Protein AF-A0A8J7PLM6-F1 (afdb_monomer_lite)

pLDDT: mean 84.35, std 14.12, range [36.16, 95.69]

Structure (mmCIF, N/CA/C/O backbone):
data_AF-A0A8J7PLM6-F1
#
_entry.id   AF-A0A8J7PLM6-F1
#
loop_
_atom_site.group_PDB
_atom_site.id
_atom_site.type_symbol
_atom_site.label_atom_id
_atom_site.label_alt_id
_atom_site.label_comp_id
_atom_site.label_asym_id
_atom_site.label_entity_id
_atom_site.label_seq_id
_atom_site.pdbx_PDB_ins_code
_atom_site.Cartn_x
_atom_site.Cartn_y
_atom_site.Cartn_z
_atom_site.occupancy
_atom_site.B_iso_or_equiv
_atom_site.auth_seq_id
_atom_site.auth_comp_id
_atom_site.auth_asym_id
_atom_site.auth_atom_id
_atom_site.pdbx_PDB_model_num
ATOM 1 N N . MET A 1 1 ? 10.410 -26.932 -11.494 1.00 39.25 1 MET A N 1
ATOM 2 C CA . MET A 1 1 ? 10.585 -25.464 -11.508 1.00 39.25 1 MET A CA 1
ATOM 3 C C . MET A 1 1 ? 9.680 -24.910 -10.422 1.00 39.25 1 MET A C 1
ATOM 5 O O . MET A 1 1 ? 8.479 -25.102 -10.534 1.00 39.25 1 MET A O 1
ATOM 9 N N . GLN A 1 2 ? 10.235 -24.403 -9.319 1.00 36.16 2 GLN A N 1
ATOM 10 C CA . GLN A 1 2 ? 9.442 -24.008 -8.149 1.00 36.16 2 GLN A CA 1
ATOM 11 C C . GLN A 1 2 ? 8.813 -22.624 -8.376 1.00 36.16 2 GLN A C 1
ATOM 13 O O . GLN A 1 2 ? 9.453 -21.710 -8.892 1.00 36.16 2 GLN A O 1
ATOM 18 N N . THR A 1 3 ? 7.523 -22.558 -8.077 1.00 43.66 3 THR A N 1
ATOM 19 C CA . THR A 1 3 ? 6.519 -21.584 -8.511 1.00 43.66 3 THR A CA 1
ATOM 20 C C . THR A 1 3 ? 6.329 -20.456 -7.489 1.00 43.66 3 THR A C 1
ATOM 22 O O . THR A 1 3 ? 6.517 -20.681 -6.301 1.00 43.66 3 THR A O 1
ATOM 25 N N . ALA A 1 4 ? 5.798 -19.327 -7.979 1.00 44.50 4 ALA A N 1
ATOM 26 C CA . ALA A 1 4 ? 4.986 -18.314 -7.286 1.00 44.50 4 ALA A CA 1
ATOM 27 C C . ALA A 1 4 ? 5.693 -17.317 -6.352 1.00 44.50 4 ALA A C 1
ATOM 29 O O . ALA A 1 4 ? 6.238 -17.690 -5.325 1.00 44.50 4 ALA A O 1
ATOM 30 N N . PHE A 1 5 ? 5.531 -16.017 -6.629 1.00 48.41 5 PHE A N 1
ATOM 31 C CA . PHE A 1 5 ? 5.629 -14.999 -5.579 1.00 48.41 5 PHE A CA 1
ATOM 32 C C . PHE A 1 5 ? 4.398 -14.101 -5.600 1.00 48.41 5 PHE A C 1
ATOM 34 O O . PHE A 1 5 ? 4.431 -12.944 -6.003 1.00 48.41 5 PHE A O 1
ATOM 41 N N . LYS A 1 6 ? 3.299 -14.697 -5.136 1.00 59.53 6 LYS A N 1
ATOM 42 C CA . LYS A 1 6 ? 2.230 -13.981 -4.452 1.00 59.53 6 LYS A CA 1
ATOM 43 C C . LYS A 1 6 ? 2.460 -14.211 -2.956 1.00 59.53 6 LYS A C 1
ATOM 45 O O . LYS A 1 6 ? 1.936 -15.170 -2.400 1.00 59.53 6 LYS A O 1
ATOM 50 N N . GLU A 1 7 ? 3.307 -13.397 -2.337 1.00 74.00 7 GLU A N 1
ATOM 51 C CA . GLU A 1 7 ? 3.553 -13.451 -0.891 1.00 74.00 7 GLU A CA 1
ATOM 52 C C . GLU A 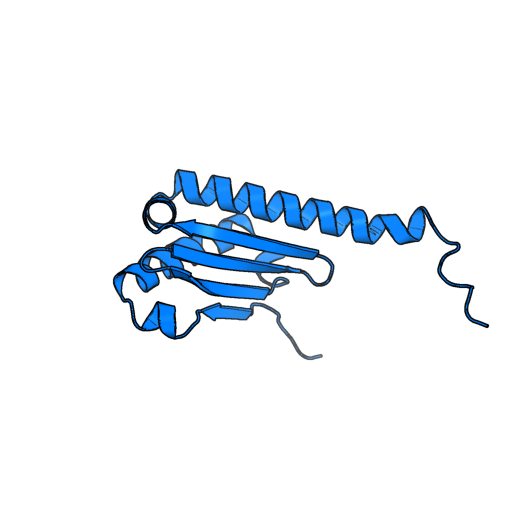1 7 ? 2.947 -12.193 -0.277 1.00 74.00 7 GLU A C 1
ATOM 54 O O . GLU A 1 7 ? 3.497 -11.102 -0.422 1.00 74.00 7 GLU A O 1
ATOM 59 N N . PHE A 1 8 ? 1.762 -12.352 0.315 1.00 82.25 8 PHE A N 1
ATOM 60 C CA . PHE A 1 8 ? 1.120 -11.331 1.132 1.00 82.25 8 PHE A CA 1
ATOM 61 C C . PHE A 1 8 ? 1.324 -11.721 2.586 1.00 82.25 8 PHE A C 1
ATOM 63 O O . PHE A 1 8 ? 0.800 -12.742 3.031 1.00 82.25 8 PHE A O 1
ATOM 70 N N . SER A 1 9 ? 2.068 -10.898 3.307 1.00 87.38 9 SER A N 1
ATOM 71 C CA . SER A 1 9 ? 2.314 -11.077 4.731 1.00 87.38 9 SER A CA 1
ATOM 72 C C . SER A 1 9 ? 1.653 -9.934 5.483 1.00 87.38 9 SER A C 1
ATOM 74 O O . SER A 1 9 ? 1.917 -8.767 5.197 1.00 87.38 9 SER A O 1
ATOM 76 N N . ILE A 1 10 ? 0.781 -10.265 6.430 1.00 89.56 10 ILE A N 1
ATOM 77 C CA . ILE A 1 10 ? 0.202 -9.308 7.373 1.00 89.56 10 ILE A CA 1
ATOM 78 C C . ILE A 1 10 ? 0.829 -9.595 8.731 1.00 89.56 10 ILE A C 1
ATOM 80 O O . ILE A 1 10 ? 0.782 -10.730 9.203 1.00 89.56 10 ILE A O 1
ATOM 84 N N . ASP A 1 11 ? 1.440 -8.579 9.332 1.00 90.94 11 ASP A N 1
ATOM 85 C CA . ASP A 1 11 ? 2.053 -8.695 10.648 1.00 90.94 11 ASP A CA 1
ATOM 86 C C . ASP A 1 11 ? 1.009 -9.092 11.715 1.00 90.94 11 ASP A C 1
ATOM 88 O O . ASP A 1 11 ? -0.107 -8.556 11.719 1.00 90.94 11 ASP A O 1
ATOM 92 N N . PRO A 1 12 ? 1.334 -10.020 12.634 1.00 87.12 12 PRO A N 1
ATOM 93 C CA . PRO A 1 12 ? 0.393 -10.488 13.651 1.00 87.12 12 PRO A CA 1
ATOM 94 C C . PRO A 1 12 ? -0.122 -9.374 14.574 1.00 87.12 12 PRO A C 1
ATOM 96 O O . PRO A 1 12 ? -1.239 -9.484 15.071 1.00 87.12 12 PRO A O 1
ATOM 99 N N . ALA A 1 13 ? 0.615 -8.276 14.768 1.00 86.12 13 ALA A N 1
ATOM 100 C CA . ALA A 1 13 ? 0.128 -7.140 15.550 1.00 86.12 13 ALA A CA 1
ATOM 101 C C . ALA A 1 13 ? -1.024 -6.390 14.855 1.00 86.12 13 ALA A C 1
ATOM 103 O O . ALA A 1 13 ? -1.864 -5.794 15.526 1.00 86.12 13 ALA A O 1
ATOM 104 N N . ILE A 1 14 ? -1.106 -6.440 13.519 1.00 87.19 14 ILE A N 1
ATOM 105 C CA . ILE A 1 14 ? -2.291 -5.969 12.786 1.00 87.19 14 ILE A CA 1
ATOM 106 C C . ILE A 1 14 ? -3.457 -6.933 13.015 1.00 87.19 14 ILE A C 1
ATOM 108 O O . ILE A 1 14 ? -4.587 -6.483 13.190 1.00 87.19 14 ILE A O 1
ATOM 112 N N . ALA A 1 15 ? -3.191 -8.244 13.041 1.00 85.38 15 ALA A N 1
ATOM 113 C CA . ALA A 1 15 ? -4.218 -9.261 13.263 1.00 85.38 15 ALA A CA 1
ATOM 114 C C . ALA A 1 15 ? -4.865 -9.171 14.659 1.00 85.38 15 ALA A C 1
ATOM 116 O O . ALA A 1 15 ? -6.047 -9.480 14.798 1.00 85.38 15 ALA A O 1
ATOM 117 N N . ASP A 1 16 ? -4.123 -8.695 15.664 1.00 87.38 16 ASP A N 1
ATOM 118 C CA . ASP A 1 16 ? -4.628 -8.458 17.024 1.00 87.38 16 ASP A CA 1
ATOM 119 C C . ASP A 1 16 ? -5.602 -7.261 17.106 1.00 87.38 16 ASP A C 1
ATOM 121 O O . ASP A 1 16 ? -6.443 -7.185 18.001 1.00 87.38 16 ASP A O 1
ATOM 125 N N . ASN A 1 17 ? -5.565 -6.348 16.125 1.00 87.69 17 ASN A N 1
ATOM 126 C CA . ASN A 1 17 ? -6.500 -5.230 16.014 1.00 87.69 17 ASN A CA 1
ATOM 127 C C . ASN A 1 17 ? -7.564 -5.512 14.931 1.00 87.69 17 ASN A C 1
ATOM 129 O O . ASN A 1 17 ? -7.345 -5.219 13.752 1.00 87.69 17 ASN A O 1
ATOM 133 N N . PRO A 1 18 ? -8.767 -6.005 15.291 1.00 87.38 18 PRO A N 1
ATOM 134 C CA . PRO A 1 18 ? -9.764 -6.456 14.318 1.00 87.38 18 PRO A CA 1
ATOM 135 C C . PRO A 1 18 ? -10.298 -5.330 13.428 1.00 87.38 18 PRO A C 1
ATOM 137 O O . PRO A 1 18 ? -10.777 -5.590 12.324 1.00 87.38 18 PRO A O 1
ATOM 140 N N . ARG A 1 19 ? -10.239 -4.075 13.894 1.00 87.81 19 ARG A N 1
ATOM 141 C CA . ARG A 1 19 ? -10.619 -2.920 13.078 1.00 87.81 19 ARG A CA 1
ATOM 142 C C . ARG A 1 19 ? -9.569 -2.680 12.002 1.00 87.81 19 ARG A C 1
ATOM 144 O O . ARG A 1 19 ? -9.923 -2.630 10.832 1.00 87.81 19 ARG A O 1
ATOM 151 N N . LEU A 1 20 ? -8.300 -2.576 12.391 1.00 89.31 20 LEU A N 1
ATOM 152 C CA . LEU A 1 20 ? -7.200 -2.349 11.454 1.00 89.31 20 LEU A CA 1
ATOM 153 C C . LEU A 1 20 ? -7.057 -3.510 10.462 1.00 89.31 20 LEU A C 1
ATOM 155 O O . LEU A 1 20 ? -6.846 -3.268 9.278 1.00 89.31 20 LEU A O 1
ATOM 159 N N . LEU A 1 21 ? -7.244 -4.750 10.923 1.00 90.69 21 LEU A N 1
ATOM 160 C CA . LEU A 1 21 ? -7.218 -5.939 10.077 1.00 90.69 21 LEU A CA 1
ATOM 161 C C . LEU A 1 21 ? -8.219 -5.840 8.920 1.00 90.69 21 LEU A C 1
ATOM 163 O O . LEU A 1 21 ? -7.824 -6.010 7.771 1.00 90.69 21 LEU A O 1
ATOM 167 N N . ARG A 1 22 ? -9.485 -5.491 9.191 1.00 90.69 22 ARG A N 1
ATOM 168 C CA . ARG A 1 22 ? -10.512 -5.348 8.140 1.00 90.69 22 ARG A CA 1
ATOM 169 C C . ARG A 1 22 ? -10.139 -4.298 7.098 1.00 90.69 22 ARG A C 1
ATOM 171 O O . ARG A 1 22 ? -10.334 -4.514 5.903 1.00 90.69 22 ARG A O 1
ATOM 178 N N . GLU A 1 23 ? -9.592 -3.178 7.553 1.00 91.38 23 GLU A N 1
ATOM 179 C CA . GLU A 1 23 ? -9.164 -2.088 6.679 1.00 91.38 23 GLU A CA 1
ATOM 180 C C . GLU A 1 23 ? -7.972 -2.515 5.807 1.00 91.38 23 GLU A C 1
ATOM 182 O O . GLU A 1 23 ? -7.956 -2.254 4.607 1.00 91.38 23 GLU A O 1
ATOM 187 N N . VAL A 1 24 ? -7.010 -3.248 6.377 1.00 91.69 24 VAL A N 1
ATOM 188 C CA . VAL A 1 24 ? -5.855 -3.814 5.660 1.00 91.69 24 VAL A CA 1
ATOM 189 C C . VAL A 1 24 ? -6.276 -4.899 4.663 1.00 91.69 24 VAL A C 1
ATOM 191 O O . VAL A 1 24 ? -5.753 -4.945 3.547 1.00 91.69 24 VAL A O 1
ATOM 194 N N . GLU A 1 25 ? -7.241 -5.751 5.005 1.00 91.62 25 GLU A N 1
ATOM 195 C CA . GLU A 1 25 ? -7.798 -6.749 4.085 1.00 91.62 25 GLU A CA 1
ATOM 196 C C . GLU A 1 25 ? -8.515 -6.086 2.904 1.00 91.62 25 GLU A C 1
ATOM 198 O O . GLU A 1 25 ? -8.298 -6.464 1.749 1.00 91.62 25 GLU A O 1
ATOM 203 N N . SER A 1 26 ? -9.331 -5.062 3.175 1.00 90.38 26 SER A N 1
ATOM 204 C CA . SER A 1 26 ? -9.974 -4.258 2.133 1.00 90.38 26 SER A CA 1
ATOM 205 C C . SER A 1 26 ? -8.923 -3.597 1.240 1.00 90.38 26 SER A C 1
ATOM 207 O O . SER A 1 26 ? -8.952 -3.743 0.015 1.00 90.38 26 SER A O 1
ATOM 209 N N . ALA A 1 27 ? -7.914 -2.976 1.853 1.00 92.12 27 ALA A N 1
ATOM 210 C CA . ALA A 1 27 ? -6.833 -2.321 1.139 1.00 92.12 27 ALA A CA 1
ATOM 211 C C . ALA A 1 27 ? -5.999 -3.282 0.289 1.00 92.12 27 ALA A C 1
ATOM 213 O O . ALA A 1 27 ? -5.573 -2.926 -0.809 1.00 92.12 27 ALA A O 1
ATOM 214 N N . THR A 1 28 ? -5.819 -4.517 0.752 1.00 91.81 28 THR A N 1
ATOM 215 C CA . THR A 1 28 ? -5.139 -5.573 -0.003 1.00 91.81 28 THR A CA 1
ATOM 216 C C . THR A 1 28 ? -5.891 -5.902 -1.292 1.00 91.81 28 THR A C 1
ATOM 218 O O . THR A 1 28 ? -5.265 -6.015 -2.342 1.00 91.81 28 THR A O 1
ATOM 221 N N . ARG A 1 29 ? -7.229 -5.951 -1.269 1.00 91.25 29 ARG A N 1
ATOM 222 C CA . ARG A 1 29 ? -8.031 -6.168 -2.489 1.00 91.25 29 ARG A CA 1
ATOM 223 C C . ARG A 1 29 ? -7.904 -5.008 -3.476 1.00 91.25 29 ARG A C 1
ATOM 225 O O . ARG A 1 29 ? -7.815 -5.232 -4.683 1.00 91.25 29 ARG A O 1
ATOM 232 N N . VAL A 1 30 ? -7.875 -3.767 -2.981 1.00 92.75 30 VAL A N 1
ATOM 233 C CA . VAL A 1 30 ? -7.625 -2.585 -3.827 1.00 92.75 30 VAL A CA 1
ATOM 234 C C . VAL A 1 30 ? -6.226 -2.658 -4.438 1.00 92.75 30 VAL A C 1
ATOM 236 O O . VAL A 1 30 ? -6.075 -2.479 -5.645 1.00 92.75 30 VAL A O 1
ATOM 239 N N . LEU A 1 31 ? -5.218 -3.005 -3.637 1.00 92.25 31 LEU A N 1
ATOM 240 C CA . LEU A 1 31 ? -3.843 -3.186 -4.090 1.00 92.25 31 LEU A CA 1
ATOM 241 C C . LEU A 1 31 ? -3.734 -4.258 -5.180 1.00 92.25 31 LEU A C 1
ATOM 243 O O . LEU A 1 31 ? -3.067 -4.032 -6.183 1.00 92.25 31 LEU A O 1
ATOM 247 N N . GLU A 1 32 ? -4.416 -5.394 -5.039 1.00 91.19 32 GLU A N 1
ATOM 248 C CA . GLU A 1 32 ? -4.436 -6.434 -6.074 1.00 91.19 32 GLU A CA 1
ATOM 249 C C . GLU A 1 32 ? -5.005 -5.925 -7.406 1.00 91.19 32 GLU A C 1
ATOM 251 O O . GLU A 1 32 ? -4.458 -6.249 -8.462 1.00 91.19 32 GLU A O 1
ATOM 256 N N . ARG A 1 33 ? -6.050 -5.082 -7.377 1.00 91.62 33 ARG A N 1
ATOM 257 C CA . ARG A 1 33 ? -6.578 -4.435 -8.593 1.00 91.62 33 ARG A CA 1
ATOM 258 C C . ARG A 1 33 ? -5.555 -3.490 -9.220 1.00 91.62 33 ARG A C 1
ATOM 260 O O . ARG A 1 33 ? -5.350 -3.552 -10.430 1.00 91.62 33 ARG A O 1
ATOM 267 N N . VAL A 1 34 ? -4.894 -2.667 -8.403 1.00 92.12 34 VAL A N 1
ATOM 268 C CA . VAL A 1 34 ? -3.862 -1.714 -8.849 1.00 92.12 34 VAL A CA 1
ATOM 269 C C . VAL A 1 34 ? -2.662 -2.434 -9.472 1.00 92.12 34 VAL A C 1
ATOM 271 O O . VAL A 1 34 ? -2.173 -2.038 -10.528 1.00 92.12 34 VAL A O 1
ATOM 274 N N . LEU A 1 35 ? -2.198 -3.517 -8.847 1.00 89.44 35 LEU A N 1
ATOM 275 C CA . LEU A 1 35 ? -1.076 -4.318 -9.340 1.00 89.44 35 LEU A CA 1
ATOM 276 C C . LEU A 1 35 ? -1.446 -5.140 -10.584 1.00 89.44 35 LEU A C 1
ATOM 278 O O . LEU A 1 35 ? -0.582 -5.444 -11.414 1.00 89.44 35 LEU A O 1
ATOM 282 N N . GLY A 1 36 ? -2.715 -5.533 -10.716 1.00 89.44 36 GLY A N 1
ATOM 283 C CA . GLY A 1 36 ? -3.224 -6.320 -11.832 1.00 89.44 36 GLY A CA 1
ATOM 284 C C . GLY A 1 36 ? -2.399 -7.591 -12.062 1.00 89.44 36 GLY A C 1
ATOM 285 O O . GLY A 1 36 ? -2.164 -8.389 -11.156 1.00 89.44 36 GLY A O 1
ATOM 286 N N . LYS A 1 37 ? -1.899 -7.779 -13.290 1.00 86.19 37 LYS A N 1
ATOM 287 C CA . LYS A 1 37 ? -1.092 -8.960 -13.662 1.00 86.19 37 LYS A CA 1
ATOM 288 C C . LYS A 1 37 ? 0.229 -9.064 -12.884 1.00 86.19 37 LYS A C 1
ATOM 290 O O . LYS A 1 37 ? 0.757 -10.167 -12.726 1.00 86.19 37 LYS A O 1
ATOM 295 N N . SER A 1 38 ? 0.750 -7.943 -12.386 1.00 85.25 38 SER A N 1
ATOM 296 C CA . SER A 1 38 ? 2.013 -7.885 -11.644 1.00 85.25 38 SER A CA 1
ATOM 297 C C . SER A 1 38 ? 1.888 -8.396 -10.209 1.00 85.25 38 SER A C 1
ATOM 299 O O . SER A 1 38 ? 2.906 -8.731 -9.614 1.00 85.25 38 SER A O 1
ATOM 301 N N . ALA A 1 39 ? 0.667 -8.548 -9.674 1.00 84.94 39 ALA A N 1
ATOM 302 C CA . ALA A 1 39 ? 0.428 -9.035 -8.310 1.00 84.94 39 ALA A CA 1
ATOM 303 C C . ALA A 1 39 ? 1.066 -10.410 -8.024 1.00 84.94 39 ALA A C 1
ATOM 305 O O . ALA A 1 39 ? 1.385 -10.730 -6.887 1.00 84.94 39 ALA A O 1
ATOM 306 N N . SER A 1 40 ? 1.275 -11.222 -9.064 1.00 83.50 40 SER A N 1
ATOM 307 C CA . SER A 1 40 ? 1.905 -12.550 -8.983 1.00 83.50 40 SER A CA 1
ATOM 308 C C . SER A 1 40 ? 3.440 -12.536 -8.931 1.00 83.50 40 SER A C 1
ATOM 310 O O . SER A 1 40 ? 4.058 -13.601 -8.854 1.00 83.50 40 SER A O 1
ATOM 312 N N . ARG A 1 41 ? 4.053 -11.352 -9.048 1.00 84.12 41 ARG A N 1
ATOM 313 C CA . ARG A 1 41 ? 5.507 -11.153 -9.164 1.00 84.12 41 ARG A CA 1
ATOM 314 C C . ARG A 1 41 ? 6.081 -10.245 -8.080 1.00 84.12 41 ARG A C 1
ATOM 316 O O . ARG A 1 41 ? 7.281 -9.993 -8.092 1.00 84.12 41 ARG A O 1
ATOM 323 N N . VAL A 1 42 ? 5.240 -9.749 -7.178 1.00 87.69 42 VAL A N 1
ATOM 324 C CA . VAL A 1 42 ? 5.636 -8.813 -6.127 1.00 87.69 42 VAL A CA 1
ATOM 325 C C . VAL A 1 42 ? 5.376 -9.415 -4.757 1.00 87.69 42 VAL A C 1
ATOM 327 O O . VAL A 1 42 ? 4.409 -10.148 -4.547 1.00 87.69 42 VAL A O 1
ATOM 330 N N . ARG A 1 43 ? 6.244 -9.081 -3.809 1.00 91.19 43 ARG A N 1
ATOM 331 C CA . ARG A 1 43 ? 6.053 -9.369 -2.391 1.00 91.19 43 ARG A CA 1
ATO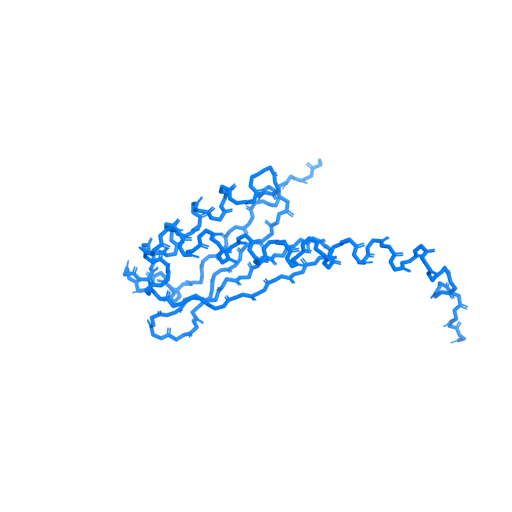M 332 C C . ARG A 1 43 ? 5.401 -8.171 -1.729 1.00 91.19 43 ARG A C 1
ATOM 334 O O . ARG A 1 43 ? 5.827 -7.035 -1.944 1.00 91.19 43 ARG A O 1
ATOM 341 N N . VAL A 1 44 ? 4.383 -8.431 -0.927 1.00 93.06 44 VAL A N 1
ATOM 342 C CA . VAL A 1 44 ? 3.620 -7.408 -0.222 1.00 93.06 44 VAL A CA 1
ATOM 343 C C . VAL A 1 44 ? 3.658 -7.705 1.270 1.00 93.06 44 VAL A C 1
ATOM 345 O O . VAL A 1 44 ? 3.314 -8.801 1.703 1.00 93.06 44 VAL A O 1
ATOM 348 N N . GLY A 1 45 ? 4.071 -6.717 2.057 1.00 94.12 45 GLY A N 1
ATOM 349 C CA . GLY A 1 45 ? 4.105 -6.788 3.513 1.00 94.12 45 GLY A CA 1
ATOM 350 C C . GLY A 1 45 ? 3.290 -5.666 4.137 1.00 94.12 45 GLY A C 1
ATOM 351 O O . GLY A 1 45 ? 3.412 -4.514 3.719 1.00 94.12 45 GLY A O 1
ATOM 352 N N . TRP A 1 46 ? 2.492 -6.000 5.143 1.00 94.56 46 TRP A N 1
ATOM 353 C CA . TRP A 1 46 ? 1.801 -5.049 6.002 1.00 94.56 46 TRP A CA 1
ATOM 354 C C . TRP A 1 46 ? 2.368 -5.126 7.415 1.00 94.56 46 TRP A C 1
ATOM 356 O O . TRP A 1 46 ? 2.401 -6.203 8.000 1.00 94.56 46 TRP A O 1
ATOM 366 N N . GLU A 1 47 ? 2.774 -3.986 7.963 1.00 93.94 47 GLU A N 1
ATOM 367 C CA . GLU A 1 47 ? 3.356 -3.853 9.304 1.00 93.94 47 GLU A CA 1
ATOM 368 C C . GLU A 1 47 ? 2.624 -2.747 10.082 1.00 93.94 47 GLU A C 1
ATOM 370 O O . GLU A 1 47 ? 2.176 -1.771 9.473 1.00 93.94 47 GLU A O 1
ATOM 375 N N . PRO A 1 48 ? 2.477 -2.833 11.414 1.00 92.88 48 PRO A N 1
ATOM 376 C CA . PRO A 1 48 ? 1.900 -1.742 12.193 1.00 92.88 48 PRO A CA 1
ATOM 377 C C . PRO A 1 48 ? 2.792 -0.492 12.117 1.00 92.88 48 PRO A C 1
ATOM 379 O O . PRO A 1 48 ? 4.019 -0.566 12.185 1.00 92.88 48 PRO A O 1
ATOM 382 N N . ALA A 1 49 ? 2.177 0.685 12.000 1.00 92.75 49 ALA A N 1
ATOM 383 C CA . ALA A 1 49 ? 2.878 1.971 11.916 1.00 92.75 49 ALA A CA 1
ATOM 384 C C . ALA A 1 49 ? 2.320 3.007 12.903 1.00 92.75 49 ALA A C 1
ATOM 386 O O . ALA A 1 49 ? 2.297 4.205 12.620 1.00 92.75 49 ALA A O 1
ATOM 387 N N . GLY A 1 50 ? 1.830 2.532 14.046 1.00 87.56 50 GLY A N 1
ATOM 388 C CA . GLY A 1 50 ? 1.103 3.311 15.043 1.00 87.56 50 GLY A CA 1
ATOM 389 C C . GLY A 1 50 ? -0.187 2.605 15.452 1.00 87.56 50 GLY A C 1
ATOM 390 O O . GLY A 1 50 ? -0.452 1.487 15.017 1.00 87.56 50 GLY A O 1
ATOM 391 N N . GLN A 1 51 ? -0.990 3.265 16.286 1.00 82.31 51 GLN A N 1
ATOM 392 C CA . GLN A 1 51 ? -2.222 2.686 16.835 1.00 82.31 51 GLN A CA 1
ATOM 393 C C . GLN A 1 51 ? -3.311 2.457 15.767 1.00 82.31 51 GLN A C 1
ATOM 395 O O . GLN A 1 51 ? -4.019 1.455 15.812 1.00 82.31 51 GLN A O 1
ATOM 400 N N . ASP A 1 52 ? -3.395 3.352 14.778 1.00 87.12 52 ASP A N 1
ATOM 401 C CA . ASP A 1 52 ? -4.414 3.351 13.719 1.00 87.12 52 ASP A CA 1
ATOM 402 C C . ASP A 1 52 ? -3.780 3.553 12.333 1.00 87.12 52 ASP A C 1
ATOM 404 O O . ASP A 1 52 ? -4.339 4.224 11.471 1.00 87.12 52 ASP A O 1
ATOM 408 N N . SER A 1 53 ? -2.581 3.015 12.112 1.00 92.56 53 SER A N 1
ATOM 409 C CA . SER A 1 53 ? -1.873 3.139 10.834 1.00 92.56 53 SER A CA 1
ATOM 410 C C . SER A 1 53 ? -1.179 1.836 10.477 1.00 92.56 53 SER A C 1
ATOM 412 O O . SER A 1 53 ? -0.609 1.172 11.343 1.00 92.56 53 SER A O 1
ATOM 414 N N . ALA A 1 54 ? -1.156 1.515 9.188 1.00 94.12 54 ALA A N 1
ATOM 415 C CA . ALA A 1 54 ? -0.419 0.383 8.651 1.00 94.12 54 ALA A CA 1
ATOM 416 C C . ALA A 1 54 ? 0.635 0.868 7.652 1.00 94.12 54 ALA A C 1
ATOM 418 O O . ALA A 1 54 ? 0.386 1.732 6.810 1.00 94.12 54 ALA A O 1
ATOM 419 N N . ARG A 1 55 ? 1.837 0.313 7.740 1.00 95.69 55 ARG A N 1
ATOM 420 C CA . ARG A 1 55 ? 2.879 0.445 6.731 1.00 95.69 55 ARG A CA 1
ATOM 421 C C . ARG A 1 55 ? 2.687 -0.657 5.704 1.00 95.69 55 ARG A C 1
ATOM 423 O O . ARG A 1 55 ? 2.690 -1.832 6.047 1.00 95.69 55 ARG A O 1
ATOM 430 N N . LEU A 1 56 ? 2.564 -0.256 4.449 1.00 95.50 56 LEU A N 1
ATOM 431 C CA . LEU A 1 56 ? 2.580 -1.134 3.294 1.00 95.50 56 LEU A CA 1
ATOM 432 C C . LEU A 1 56 ? 3.972 -1.110 2.671 1.00 95.50 56 LEU A C 1
ATOM 434 O O . LEU A 1 56 ? 4.495 -0.045 2.334 1.00 95.50 56 LEU A O 1
ATOM 438 N N . ARG A 1 57 ? 4.539 -2.290 2.457 1.00 94.69 57 ARG A N 1
ATOM 439 C CA . ARG A 1 57 ? 5.749 -2.513 1.677 1.00 94.69 57 ARG A CA 1
ATOM 440 C C . ARG A 1 57 ? 5.406 -3.335 0.444 1.00 94.69 57 ARG A C 1
ATOM 442 O O . ARG A 1 57 ? 4.842 -4.415 0.561 1.00 94.69 57 ARG A O 1
ATOM 449 N N . VAL A 1 58 ? 5.790 -2.843 -0.728 1.00 93.12 58 VAL A N 1
ATOM 450 C CA . VAL A 1 58 ? 5.693 -3.564 -2.003 1.00 93.12 58 VAL A CA 1
ATOM 451 C C . VAL A 1 58 ? 7.104 -3.740 -2.541 1.00 93.12 58 VAL A C 1
ATOM 453 O O . VAL A 1 58 ? 7.846 -2.768 -2.653 1.00 93.12 58 VAL A O 1
ATOM 456 N N . ALA A 1 59 ? 7.498 -4.969 -2.848 1.00 90.12 59 ALA A N 1
ATOM 457 C CA . ALA A 1 59 ? 8.817 -5.284 -3.374 1.00 90.12 59 ALA A CA 1
ATOM 458 C C . ALA A 1 59 ? 8.708 -6.123 -4.652 1.00 90.12 59 ALA A C 1
ATOM 460 O O . ALA A 1 59 ? 8.143 -7.214 -4.656 1.00 90.12 59 ALA A O 1
ATOM 461 N N . ASP A 1 60 ? 9.278 -5.600 -5.726 1.00 86.12 60 ASP A N 1
ATOM 462 C CA . ASP A 1 60 ? 9.635 -6.297 -6.958 1.00 86.12 60 ASP A CA 1
ATOM 463 C C . ASP A 1 60 ? 11.123 -6.713 -6.871 1.00 86.12 60 ASP A C 1
ATOM 465 O O . ASP A 1 60 ? 11.873 -6.114 -6.095 1.00 86.12 60 ASP A O 1
ATOM 469 N N . PRO A 1 61 ? 11.597 -7.715 -7.638 1.00 84.62 61 PRO A N 1
ATOM 470 C CA . PRO A 1 61 ? 13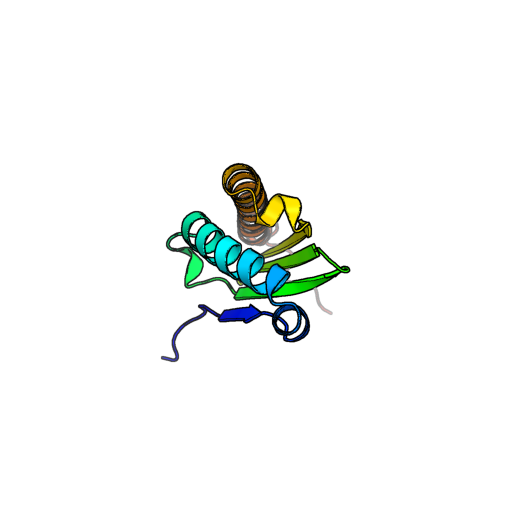.013 -8.095 -7.656 1.00 84.62 61 PRO A CA 1
ATOM 471 C C . PRO A 1 61 ? 13.998 -6.948 -7.919 1.00 84.62 61 PRO A C 1
ATOM 473 O O . PRO A 1 61 ? 15.158 -7.061 -7.536 1.00 84.62 61 PRO A O 1
ATOM 476 N N . LEU A 1 62 ? 13.553 -5.874 -8.577 1.00 85.81 62 LEU A N 1
ATOM 477 C CA . LEU A 1 62 ? 14.403 -4.754 -8.983 1.00 85.81 62 LEU A CA 1
ATOM 478 C C . LEU A 1 62 ? 14.117 -3.457 -8.222 1.00 85.81 62 LEU A C 1
ATOM 480 O O . LEU A 1 62 ? 14.894 -2.515 -8.322 1.00 85.81 62 LEU A O 1
ATOM 484 N N . ALA A 1 63 ? 13.003 -3.373 -7.493 1.00 89.31 63 ALA A N 1
ATOM 485 C CA . ALA A 1 63 ? 12.606 -2.142 -6.823 1.00 89.31 63 ALA A CA 1
ATOM 486 C C . ALA A 1 63 ? 11.680 -2.400 -5.638 1.00 89.31 63 ALA A C 1
ATOM 488 O O . ALA A 1 63 ? 10.868 -3.322 -5.631 1.00 89.31 63 ALA A O 1
ATOM 489 N N . ASN A 1 64 ? 11.740 -1.523 -4.644 1.00 92.56 64 ASN A N 1
ATOM 490 C CA . ASN A 1 64 ? 10.862 -1.554 -3.485 1.00 92.56 64 ASN A CA 1
ATOM 491 C C . ASN A 1 64 ? 10.225 -0.187 -3.232 1.00 92.56 64 ASN A C 1
ATOM 493 O O . ASN A 1 64 ? 10.839 0.862 -3.429 1.00 92.56 64 ASN A O 1
ATOM 497 N N . GLY A 1 65 ? 8.995 -0.225 -2.735 1.00 92.88 65 GLY A N 1
ATOM 498 C CA . GLY A 1 65 ? 8.209 0.924 -2.316 1.00 92.88 65 GLY A CA 1
ATOM 499 C C . GLY A 1 65 ? 7.663 0.701 -0.914 1.00 92.88 65 GLY A C 1
ATOM 500 O O . GLY A 1 65 ? 7.320 -0.421 -0.533 1.00 92.88 65 GLY A O 1
ATOM 501 N N . VAL A 1 66 ? 7.597 1.776 -0.135 1.00 94.69 66 VAL A N 1
ATOM 502 C CA . VAL A 1 66 ? 7.042 1.768 1.219 1.00 94.69 66 VAL A CA 1
ATOM 503 C C . VAL A 1 66 ? 6.149 2.988 1.382 1.00 94.69 66 VAL A C 1
ATOM 505 O O . VAL A 1 66 ? 6.535 4.093 1.006 1.00 94.69 66 VAL A O 1
ATOM 508 N N . VAL A 1 67 ? 4.971 2.802 1.968 1.00 95.44 67 VAL A N 1
ATOM 509 C CA . VAL A 1 67 ? 4.061 3.892 2.330 1.00 95.44 67 VAL A CA 1
ATOM 510 C C . VAL A 1 67 ? 3.419 3.603 3.682 1.00 95.44 67 VAL A C 1
ATOM 512 O O . VAL A 1 67 ? 3.184 2.451 4.032 1.00 95.44 67 VAL A O 1
ATOM 515 N N . VAL A 1 68 ? 3.142 4.649 4.457 1.00 95.62 68 VAL A N 1
ATOM 516 C CA . VAL A 1 68 ? 2.343 4.552 5.684 1.00 95.62 68 VAL A CA 1
ATOM 517 C C . VAL A 1 68 ? 0.945 5.078 5.385 1.00 95.62 68 VAL A C 1
ATOM 519 O O . VAL A 1 68 ? 0.806 6.176 4.849 1.00 95.62 68 VAL A O 1
ATOM 522 N N . LEU A 1 69 ? -0.064 4.279 5.721 1.00 93.88 69 LEU A N 1
ATOM 523 C CA . LEU A 1 69 ? -1.475 4.526 5.455 1.00 93.88 69 LEU A CA 1
ATOM 524 C C . LEU A 1 69 ? -2.221 4.613 6.796 1.00 93.88 69 LEU A C 1
ATOM 526 O O . LEU A 1 69 ? -2.264 3.617 7.527 1.00 93.88 69 LEU A O 1
ATOM 530 N N . PRO A 1 70 ? -2.792 5.774 7.157 1.00 92.50 70 PRO A N 1
ATOM 531 C CA . PRO A 1 70 ? -3.654 5.876 8.328 1.00 92.50 70 PRO A CA 1
ATOM 532 C C . PRO A 1 70 ? -4.994 5.171 8.074 1.00 92.50 70 PRO A C 1
ATOM 534 O O . PRO A 1 70 ? -5.465 5.106 6.939 1.00 92.50 70 PRO A O 1
ATOM 537 N N . ALA A 1 71 ? -5.663 4.711 9.128 1.00 86.50 71 ALA A N 1
ATOM 538 C CA . ALA A 1 71 ? -6.942 4.002 9.049 1.00 86.50 71 ALA A CA 1
ATOM 539 C C . ALA A 1 71 ? -8.025 4.809 8.318 1.00 86.50 71 ALA A C 1
ATOM 541 O O . ALA A 1 71 ? -8.813 4.252 7.563 1.00 86.50 71 ALA A O 1
ATOM 542 N N . ALA A 1 72 ? -8.022 6.137 8.468 1.00 87.00 72 ALA A N 1
ATOM 543 C CA . ALA A 1 72 ? -8.933 7.017 7.736 1.00 87.00 72 ALA A CA 1
ATOM 544 C C . ALA A 1 72 ? -8.729 6.977 6.207 1.00 87.00 72 ALA A C 1
ATOM 546 O O . ALA A 1 72 ? -9.668 7.231 5.456 1.00 87.00 72 ALA A O 1
ATOM 547 N N . GLU A 1 73 ? -7.511 6.687 5.744 1.00 89.75 73 GLU A N 1
ATOM 548 C CA . GLU A 1 73 ? -7.205 6.517 4.322 1.00 89.75 73 GLU A CA 1
ATOM 549 C C . GLU A 1 73 ? -7.511 5.093 3.856 1.00 89.75 73 GLU A C 1
ATOM 551 O O . GLU A 1 73 ? -8.094 4.932 2.788 1.00 89.75 73 GLU A O 1
ATOM 556 N N . LEU A 1 74 ? -7.207 4.081 4.679 1.00 88.94 74 LEU A N 1
ATOM 557 C CA . LEU A 1 74 ? -7.552 2.683 4.397 1.00 88.94 74 LEU A CA 1
ATOM 558 C C . LEU A 1 74 ? -9.069 2.487 4.200 1.00 88.94 74 LEU A C 1
ATOM 560 O O . LEU A 1 74 ? -9.473 1.720 3.328 1.00 88.94 74 LEU A O 1
ATOM 564 N N . GLY A 1 75 ? -9.894 3.238 4.935 1.00 86.06 75 GLY A N 1
ATOM 565 C CA . GLY A 1 75 ? -11.356 3.196 4.818 1.00 86.06 75 GLY A CA 1
ATOM 566 C C . GLY A 1 75 ? -11.945 3.989 3.652 1.00 86.06 75 GLY A C 1
ATOM 567 O O . GLY A 1 75 ? -13.158 3.966 3.441 1.00 86.06 75 GLY A O 1
ATOM 568 N N . SER A 1 76 ? -11.124 4.713 2.885 1.00 91.06 76 SER A N 1
ATOM 569 C CA . SER A 1 76 ? -11.569 5.526 1.752 1.00 91.06 76 SER A CA 1
ATOM 570 C C . SER A 1 76 ? -11.003 4.976 0.446 1.00 91.06 76 SER A C 1
ATOM 572 O O . SER A 1 76 ? -9.893 5.324 0.051 1.00 91.06 76 SER A O 1
ATOM 574 N N . GLU A 1 77 ? -11.790 4.149 -0.250 1.00 89.81 77 GLU A N 1
ATOM 575 C CA . GLU A 1 77 ? -11.342 3.419 -1.448 1.00 89.81 77 GLU A CA 1
ATOM 576 C C . GLU A 1 77 ? -10.705 4.329 -2.517 1.00 89.81 77 GLU A C 1
ATOM 578 O O . GLU A 1 77 ? -9.611 4.037 -2.983 1.00 89.81 77 GLU A O 1
ATOM 583 N N . ASP A 1 78 ? -11.323 5.466 -2.849 1.00 90.62 78 ASP A N 1
ATOM 584 C CA . ASP A 1 78 ? -10.822 6.408 -3.870 1.00 90.62 78 ASP A CA 1
ATOM 585 C C . ASP A 1 78 ? -9.502 7.104 -3.471 1.00 90.62 78 ASP A C 1
ATOM 587 O O . ASP A 1 78 ? -8.632 7.385 -4.304 1.00 90.62 78 ASP A O 1
ATOM 591 N N . ARG A 1 79 ? -9.313 7.396 -2.177 1.00 90.94 79 ARG A N 1
ATOM 592 C CA . ARG A 1 79 ? -8.045 7.958 -1.681 1.00 90.94 79 ARG A CA 1
ATOM 593 C C . ARG A 1 79 ? -6.962 6.895 -1.665 1.00 90.94 79 ARG A C 1
ATOM 595 O O . ARG A 1 79 ? -5.857 7.152 -2.142 1.00 90.94 79 ARG A O 1
ATOM 602 N N . LEU A 1 80 ? -7.310 5.714 -1.167 1.00 93.88 80 LEU A N 1
ATOM 603 C CA . LEU A 1 80 ? -6.420 4.577 -1.110 1.00 93.88 80 LEU A CA 1
ATOM 604 C C . LEU A 1 80 ? -5.950 4.174 -2.509 1.00 93.88 80 LEU A C 1
ATOM 606 O O . LEU A 1 80 ? -4.752 4.056 -2.730 1.00 93.88 80 LEU A O 1
ATOM 610 N N . GLU A 1 81 ? -6.857 4.026 -3.475 1.00 94.06 81 GLU A N 1
ATOM 611 C CA . GLU A 1 81 ? -6.513 3.640 -4.845 1.00 94.06 81 GLU A CA 1
ATOM 612 C C . GLU A 1 81 ? -5.510 4.618 -5.465 1.00 94.06 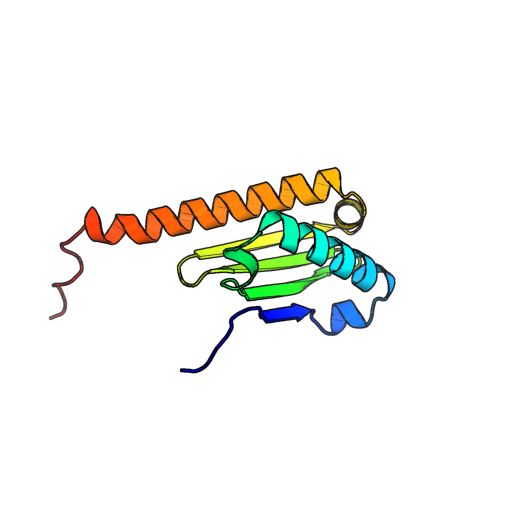81 GLU A C 1
ATOM 614 O O . GLU A 1 81 ? -4.467 4.197 -5.969 1.00 94.06 81 GLU A O 1
ATOM 619 N N . ARG A 1 82 ? -5.750 5.931 -5.345 1.00 94.06 82 ARG A N 1
ATOM 620 C CA . ARG A 1 82 ? -4.805 6.955 -5.821 1.00 94.06 82 ARG A CA 1
ATOM 621 C C . ARG A 1 82 ? -3.448 6.860 -5.132 1.00 94.06 82 ARG A C 1
ATOM 623 O O . ARG A 1 82 ? -2.415 7.007 -5.789 1.00 94.06 82 ARG A O 1
ATOM 630 N N . ARG A 1 83 ? -3.426 6.600 -3.823 1.00 94.00 83 ARG A N 1
ATOM 631 C CA . ARG A 1 83 ? -2.173 6.445 -3.077 1.00 94.00 83 ARG A CA 1
ATOM 632 C C . ARG A 1 83 ? -1.397 5.210 -3.520 1.00 94.00 83 ARG A C 1
ATOM 634 O O . ARG A 1 83 ? -0.189 5.297 -3.736 1.00 94.00 83 ARG A O 1
ATOM 641 N N . LEU A 1 84 ? -2.083 4.086 -3.696 1.00 94.19 84 LEU A N 1
ATOM 642 C CA . LEU A 1 84 ? -1.493 2.830 -4.148 1.00 94.19 84 LEU A CA 1
ATOM 643 C C . LEU A 1 84 ? -0.996 2.925 -5.596 1.00 94.19 84 LEU A C 1
ATOM 645 O O . LEU A 1 84 ? 0.090 2.433 -5.893 1.00 94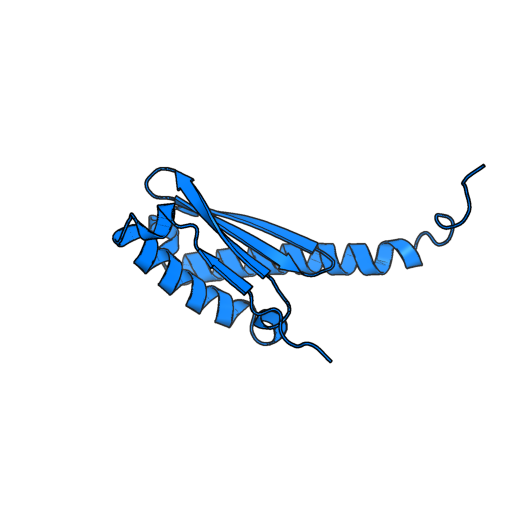.19 84 LEU A O 1
ATOM 649 N N . LEU A 1 85 ? -1.726 3.611 -6.480 1.00 93.88 85 LEU A N 1
ATOM 650 C CA . LEU A 1 85 ? -1.279 3.906 -7.845 1.00 93.88 85 LEU A CA 1
ATOM 651 C C . LEU A 1 85 ? -0.012 4.761 -7.855 1.00 93.88 85 LEU A C 1
ATOM 653 O O . LEU A 1 85 ? 0.912 4.487 -8.622 1.00 93.88 85 LEU A O 1
ATOM 657 N N . SER A 1 86 ? 0.052 5.776 -6.990 1.00 93.81 86 SER A N 1
ATOM 658 C CA . SER A 1 86 ? 1.242 6.615 -6.841 1.00 93.81 86 SER A CA 1
ATOM 659 C C . SER A 1 86 ? 2.441 5.807 -6.337 1.00 93.81 86 SER A C 1
ATOM 661 O O . SER A 1 86 ? 3.513 5.899 -6.933 1.00 93.81 86 SER A O 1
ATOM 663 N N . LEU A 1 87 ? 2.255 4.964 -5.314 1.00 94.00 87 LEU A N 1
ATOM 664 C CA . LEU A 1 87 ? 3.290 4.048 -4.827 1.00 94.00 87 LEU A CA 1
ATOM 665 C C . LEU A 1 87 ? 3.774 3.108 -5.935 1.00 94.00 87 LEU A C 1
ATOM 667 O O . LEU A 1 87 ? 4.973 2.943 -6.134 1.00 94.00 87 LEU A O 1
ATOM 671 N N . TRP A 1 88 ? 2.849 2.482 -6.660 1.00 93.50 88 TRP A N 1
ATOM 672 C CA . TRP A 1 88 ? 3.201 1.534 -7.709 1.00 93.50 88 TRP A CA 1
ATOM 673 C C . TRP A 1 88 ? 3.925 2.209 -8.877 1.00 93.50 88 TRP A C 1
ATOM 675 O O . TRP A 1 88 ? 4.886 1.655 -9.405 1.00 93.50 88 TRP A O 1
ATOM 685 N N . SER A 1 89 ? 3.527 3.432 -9.234 1.00 92.75 89 SER A N 1
ATOM 686 C CA . SER A 1 89 ? 4.215 4.234 -10.251 1.00 92.75 89 SER A CA 1
ATOM 687 C C . SER A 1 89 ? 5.659 4.551 -9.851 1.00 92.75 89 SER A C 1
ATOM 689 O O . SER A 1 89 ? 6.554 4.436 -10.683 1.00 92.75 89 SER A O 1
ATOM 691 N N . ASP A 1 90 ? 5.906 4.883 -8.580 1.00 92.38 90 ASP A N 1
ATOM 692 C CA . ASP A 1 90 ? 7.255 5.104 -8.038 1.00 92.38 90 ASP A CA 1
ATOM 693 C C . ASP A 1 90 ? 8.111 3.824 -8.089 1.00 92.38 90 ASP A C 1
ATOM 695 O O . ASP A 1 90 ? 9.247 3.856 -8.567 1.00 92.38 90 ASP A O 1
ATOM 699 N N . VAL A 1 91 ? 7.547 2.672 -7.706 1.00 92.06 91 VAL A N 1
ATOM 700 C CA . VAL A 1 91 ? 8.232 1.369 -7.813 1.00 92.06 91 VAL A CA 1
ATOM 701 C C . VAL A 1 91 ? 8.587 1.044 -9.265 1.00 92.06 91 VAL A C 1
ATOM 703 O O . VAL A 1 91 ? 9.705 0.614 -9.545 1.00 92.06 91 VAL A O 1
ATOM 706 N N . LEU A 1 92 ? 7.663 1.270 -10.202 1.00 91.38 92 LEU A N 1
ATOM 707 C CA . LEU A 1 92 ? 7.917 1.057 -11.626 1.00 91.38 92 LEU A CA 1
ATOM 708 C C . LEU A 1 92 ? 8.987 2.007 -12.172 1.00 91.38 92 LEU A C 1
ATOM 710 O O . LEU A 1 92 ? 9.824 1.566 -12.956 1.00 91.38 92 LEU A O 1
ATOM 714 N N . GLY A 1 93 ? 8.992 3.271 -11.742 1.00 89.88 93 GLY A N 1
ATOM 715 C CA . GLY A 1 93 ? 10.026 4.239 -12.105 1.00 89.88 93 GLY A CA 1
ATOM 716 C C . GLY A 1 93 ? 11.417 3.759 -11.696 1.00 89.88 93 GLY A C 1
ATOM 717 O O . GLY A 1 93 ? 12.304 3.664 -12.540 1.00 89.88 93 GLY A O 1
ATOM 718 N N . ARG A 1 94 ? 11.581 3.343 -10.434 1.00 90.62 94 ARG A N 1
ATOM 719 C CA . ARG A 1 94 ? 12.851 2.790 -9.926 1.00 90.62 94 ARG A CA 1
ATOM 720 C C . ARG A 1 94 ? 13.254 1.496 -10.621 1.00 90.62 94 ARG A C 1
ATOM 722 O O . ARG A 1 94 ? 14.428 1.275 -10.877 1.00 90.62 94 ARG A O 1
ATOM 729 N N . ARG A 1 95 ? 12.285 0.642 -10.957 1.00 88.69 95 ARG A N 1
ATOM 730 C CA . ARG A 1 95 ? 12.538 -0.589 -11.714 1.00 88.69 95 ARG A CA 1
ATOM 731 C C . ARG A 1 95 ? 13.090 -0.295 -13.106 1.00 88.69 95 ARG A C 1
ATOM 733 O O . ARG A 1 95 ? 13.971 -1.012 -13.568 1.00 88.69 95 ARG A O 1
ATOM 740 N N . VAL A 1 96 ? 12.540 0.707 -13.791 1.00 89.19 96 VAL A N 1
ATOM 741 C CA . VAL A 1 96 ? 13.030 1.132 -15.108 1.00 89.19 96 VAL A CA 1
ATOM 742 C C . VAL A 1 96 ? 14.435 1.714 -14.984 1.00 89.19 96 VAL A C 1
ATOM 744 O O . VAL A 1 96 ? 15.298 1.335 -15.767 1.00 89.19 96 VAL A O 1
ATOM 747 N N . ASP A 1 97 ? 14.679 2.548 -13.974 1.00 86.25 97 ASP A N 1
ATOM 748 C CA . ASP A 1 97 ? 15.998 3.124 -13.694 1.00 86.25 97 ASP A CA 1
ATOM 749 C C . ASP A 1 97 ? 17.059 2.029 -13.484 1.00 86.25 97 ASP A C 1
ATOM 751 O O . ASP A 1 97 ? 18.020 1.948 -14.246 1.00 86.25 97 ASP A O 1
ATOM 755 N N . ALA A 1 98 ? 16.786 1.064 -12.599 1.00 86.44 98 ALA A N 1
ATOM 756 C CA . ALA A 1 98 ? 17.675 -0.066 -12.317 1.00 86.44 98 ALA A CA 1
ATOM 757 C C . ALA A 1 98 ? 17.961 -0.967 -13.537 1.00 86.44 98 ALA A C 1
ATOM 759 O O . ALA A 1 98 ? 18.986 -1.647 -13.593 1.00 86.44 98 ALA A O 1
ATOM 760 N N . LEU A 1 99 ? 17.054 -1.011 -14.522 1.00 86.00 99 LEU A N 1
ATOM 761 C CA . LEU A 1 99 ? 17.260 -1.748 -15.775 1.00 86.00 99 LEU A CA 1
ATOM 762 C C . LEU A 1 99 ? 18.098 -0.964 -16.791 1.00 86.00 99 LEU A C 1
ATOM 764 O O . LEU A 1 99 ? 18.755 -1.575 -17.634 1.00 86.00 99 LEU A O 1
ATOM 768 N N . ILE A 1 100 ? 18.045 0.366 -16.740 1.00 86.69 100 ILE A N 1
ATOM 769 C CA . ILE A 1 100 ? 18.705 1.258 -17.695 1.00 86.69 100 ILE A CA 1
ATOM 770 C C . ILE A 1 100 ? 20.114 1.640 -17.219 1.00 86.69 100 ILE A C 1
ATOM 772 O O . ILE A 1 100 ? 21.019 1.718 -18.049 1.00 86.69 100 ILE A O 1
ATOM 776 N N . GLU A 1 101 ? 20.331 1.826 -15.914 1.00 77.31 101 GLU A N 1
ATOM 777 C CA . GLU A 1 101 ? 21.637 2.141 -15.313 1.00 77.31 101 GLU A CA 1
ATOM 778 C C . GLU A 1 101 ? 22.810 1.304 -15.866 1.00 77.31 101 GLU A C 1
ATOM 780 O O . GLU A 1 101 ? 23.785 1.909 -16.327 1.00 77.31 101 GLU A O 1
ATOM 785 N N . PRO A 1 102 ? 22.744 -0.045 -15.923 1.00 74.75 102 PRO A N 1
ATOM 786 C CA . PRO A 1 102 ? 23.848 -0.858 -16.445 1.00 74.75 102 PRO A CA 1
ATOM 787 C C . PRO A 1 102 ? 24.065 -0.717 -17.961 1.00 74.75 102 PRO A C 1
ATOM 789 O O . PRO A 1 102 ? 25.135 -1.055 -18.460 1.00 74.75 102 PRO A O 1
ATOM 792 N N . ILE A 1 103 ? 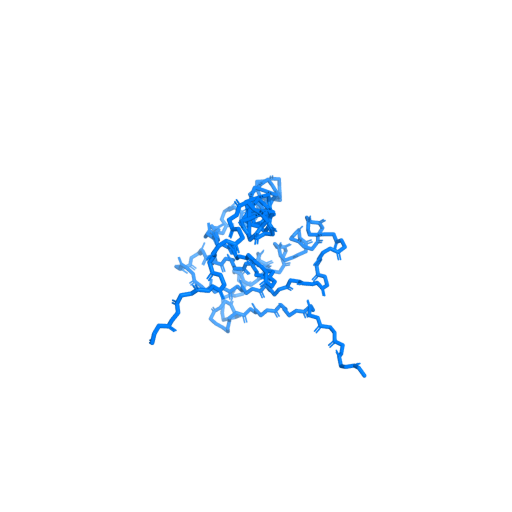23.070 -0.229 -18.708 1.00 76.75 103 ILE A N 1
ATOM 793 C CA . ILE A 1 103 ? 23.174 0.021 -20.155 1.00 76.75 103 ILE A CA 1
ATOM 794 C C . ILE A 1 103 ? 23.849 1.373 -20.408 1.00 76.75 103 ILE A C 1
ATOM 796 O O . ILE A 1 103 ? 24.644 1.505 -21.338 1.00 76.75 103 ILE A O 1
ATOM 800 N N . LEU A 1 104 ? 23.537 2.378 -19.585 1.00 71.75 104 LEU A N 1
ATOM 801 C CA . LEU A 1 104 ? 24.101 3.725 -19.700 1.00 71.75 104 LEU A CA 1
ATOM 802 C C . LEU A 1 104 ? 25.526 3.824 -19.138 1.00 71.75 104 LEU A C 1
ATOM 804 O O . LEU A 1 104 ? 26.303 4.647 -19.616 1.00 71.75 104 LEU A O 1
ATOM 808 N N . HIS A 1 105 ? 25.881 2.970 -18.173 1.00 65.00 105 HIS A N 1
ATOM 809 C CA . HIS A 1 105 ? 27.211 2.922 -17.559 1.00 65.00 105 HIS A CA 1
ATOM 810 C C . HIS A 1 105 ? 27.813 1.505 -17.639 1.00 65.00 105 HIS A C 1
ATOM 812 O O . HIS A 1 105 ? 27.900 0.809 -16.626 1.00 65.00 105 HIS A O 1
ATOM 818 N N . PRO A 1 106 ? 28.265 1.056 -18.827 1.00 60.91 106 PRO A N 1
ATOM 819 C CA . PRO A 1 106 ? 28.804 -0.297 -19.010 1.00 60.91 106 PRO A CA 1
ATOM 820 C C . PRO A 1 106 ? 30.162 -0.543 -18.315 1.00 60.91 106 PRO A C 1
ATOM 822 O O . PRO A 1 106 ? 30.597 -1.688 -18.219 1.00 60.91 106 PRO A O 1
ATOM 825 N N . ASP A 1 107 ? 30.833 0.501 -17.817 1.00 56.88 107 ASP A N 1
ATOM 826 C CA . ASP A 1 107 ? 32.215 0.451 -17.302 1.00 56.88 107 ASP A CA 1
ATOM 827 C C . ASP A 1 107 ? 32.336 -0.033 -15.835 1.00 56.88 107 ASP A C 1
ATOM 829 O O . ASP A 1 107 ? 33.430 -0.255 -15.326 1.00 56.88 107 ASP A O 1
ATOM 833 N N . GLY A 1 108 ? 31.220 -0.263 -15.132 1.00 54.78 108 GLY A N 1
ATOM 834 C CA . GLY A 1 108 ? 31.226 -0.683 -13.719 1.00 54.78 108 GLY A CA 1
ATOM 835 C C . GLY A 1 108 ? 31.565 -2.160 -13.459 1.00 54.78 108 GLY A C 1
ATOM 836 O O . GLY A 1 108 ? 31.709 -2.560 -12.306 1.00 54.78 108 GLY A O 1
ATOM 837 N N . ALA A 1 109 ? 31.689 -2.988 -14.502 1.00 54.44 109 ALA A N 1
ATOM 838 C CA . ALA A 1 109 ? 31.956 -4.427 -14.375 1.00 54.44 109 ALA A CA 1
ATOM 839 C C . ALA A 1 109 ? 33.456 -4.792 -14.331 1.00 54.44 109 ALA A C 1
ATOM 841 O O . ALA A 1 109 ? 33.797 -5.975 -14.320 1.00 54.44 109 ALA A O 1
ATOM 842 N N . GLY A 1 110 ? 34.357 -3.804 -14.304 1.00 52.56 110 GLY A N 1
ATOM 843 C CA . GLY A 1 110 ? 35.794 -4.033 -14.446 1.00 52.56 110 GLY A CA 1
ATOM 844 C C . GLY A 1 110 ? 36.670 -3.105 -13.613 1.00 52.56 110 GLY A C 1
ATOM 845 O O . GLY A 1 110 ? 37.502 -2.410 -14.176 1.00 52.56 110 GLY A O 1
ATOM 846 N N . ALA A 1 111 ? 36.539 -3.104 -12.285 1.00 48.56 111 ALA A N 1
ATOM 847 C CA . ALA A 1 111 ? 37.585 -2.556 -11.416 1.00 48.56 111 ALA A CA 1
ATOM 848 C C . ALA A 1 111 ? 37.536 -3.169 -10.008 1.00 48.56 111 ALA A C 1
ATOM 850 O O . ALA A 1 111 ? 36.959 -2.604 -9.082 1.00 48.56 111 ALA A O 1
ATOM 851 N N . ALA A 1 112 ? 38.180 -4.321 -9.842 1.00 44.91 112 ALA A N 1
ATOM 852 C CA . ALA A 1 112 ? 38.686 -4.765 -8.549 1.00 44.91 112 ALA A CA 1
ATOM 853 C C . ALA A 1 112 ? 40.150 -5.205 -8.740 1.00 44.91 112 ALA A C 1
ATOM 855 O O . ALA A 1 112 ? 40.372 -6.191 -9.451 1.00 44.91 112 ALA A O 1
ATOM 856 N N . PRO A 1 113 ? 41.145 -4.470 -8.206 1.00 53.19 113 PRO A N 1
ATOM 857 C CA . PRO A 1 113 ? 42.441 -5.048 -7.861 1.00 53.19 113 PRO A CA 1
ATOM 858 C C . PRO A 1 113 ? 42.345 -5.922 -6.601 1.00 53.19 113 PRO A C 1
ATOM 860 O O . PRO A 1 113 ? 41.525 -5.599 -5.709 1.00 53.19 113 PRO A O 1
#

Radius of gyration: 16.76 Å; chains: 1; bounding box: 54×33×37 Å

Sequence (113 aa):
MQTAFKEFSIDPAIADNPRLLREVESATRVLERVLGKSASRVRVGWEPAGQDSARLRVADPLANGVVVLPAAELGSEDRLERRLLSLWSDVLGRRVDALIEPILHPDGAGAAP

Secondary structure (DSSP, 8-state):
------EEEE-HHHHT-HHHHHHHHHHHHHHHHHHGGGGGS-EEEEEE-STTEEEEEEEETTEEEEEEEEHHHHT-HHHHHHHHHHHHHHHHHHHHHHHHHHHH-GGGGS---

Foldseek 3Di:
DDAWDLAEEEDVVCVVVPLSVVLVVLLVVLLCVLCPPVSGQWHWYWDDDDDFKIKIWIDGPQFIFIDIGGNVQSPPSVSSNVVSNVRVVVRVVSSVVSVCVCVVCVPVPDDDD